Protein AF-A0A1G1GJJ0-F1 (afdb_monomer_lite)

Foldseek 3Di:
DDPDPLLQLLQVQDVPVQVVDDDDPPQDDDPPPPDDDDDDDDDPDVVVVVVVVCVVVVDGRRDDPVRLCVVCCVVDPHVVVVVVLLVCCCPDPCVVLLVPDPDPSVSSSQSCCCPVVVFHDDPSHTD

Structure (mmCIF, N/CA/C/O backbone):
data_AF-A0A1G1GJJ0-F1
#
_entry.id   AF-A0A1G1GJJ0-F1
#
loop_
_atom_site.group_PDB
_atom_site.id
_atom_site.type_symbol
_atom_site.label_atom_id
_atom_site.label_alt_id
_atom_site.label_comp_id
_atom_site.label_asym_id
_atom_site.label_entity_id
_atom_site.label_seq_id
_atom_site.pdbx_PDB_ins_code
_atom_site.Cartn_x
_atom_site.Cartn_y
_atom_site.Cartn_z
_atom_site.occupancy
_atom_site.B_iso_or_equiv
_atom_site.auth_seq_id
_atom_site.auth_comp_id
_atom_site.auth_asym_id
_atom_site.auth_atom_id
_atom_site.pdbx_PDB_model_num
ATOM 1 N N . MET A 1 1 ? -10.603 4.967 1.520 1.00 61.97 1 MET A N 1
ATOM 2 C CA . MET A 1 1 ? -10.611 3.833 2.457 1.00 61.97 1 MET A CA 1
ATOM 3 C C . MET A 1 1 ? -11.512 2.743 1.915 1.00 61.97 1 MET A C 1
ATOM 5 O O . MET A 1 1 ? -12.730 2.797 2.088 1.00 61.97 1 MET A O 1
ATOM 9 N N . ASP A 1 2 ? -10.901 1.783 1.238 1.00 66.94 2 ASP A N 1
ATOM 10 C CA . ASP A 1 2 ? -11.471 0.505 0.842 1.00 66.94 2 ASP A CA 1
ATOM 11 C C . ASP A 1 2 ? -11.832 -0.290 2.106 1.00 66.94 2 ASP A C 1
ATOM 13 O O . ASP A 1 2 ? -11.021 -0.488 3.008 1.00 66.94 2 ASP A O 1
ATOM 17 N N . LYS A 1 3 ? -13.101 -0.692 2.195 1.00 73.38 3 LYS A N 1
ATOM 18 C CA . LYS A 1 3 ? -13.651 -1.493 3.301 1.00 73.38 3 LYS A CA 1
ATOM 19 C C . LYS A 1 3 ? -13.991 -2.909 2.840 1.00 73.38 3 LYS A C 1
ATOM 21 O O . LYS A 1 3 ? -14.785 -3.599 3.480 1.00 73.38 3 LYS A O 1
ATOM 26 N N . SER A 1 4 ? -13.456 -3.331 1.696 1.00 76.50 4 SER A N 1
ATOM 27 C CA . SER A 1 4 ? -13.695 -4.663 1.162 1.00 76.50 4 SER A CA 1
ATOM 28 C C . SER A 1 4 ? -13.152 -5.724 2.126 1.00 76.50 4 SER A C 1
ATOM 30 O O . SER A 1 4 ? -12.053 -5.571 2.668 1.00 76.50 4 SER A O 1
ATOM 32 N N . PRO A 1 5 ? -13.871 -6.847 2.312 1.00 78.62 5 PRO A N 1
ATOM 33 C CA . PRO A 1 5 ? -13.412 -7.940 3.171 1.00 78.62 5 PRO A CA 1
ATOM 34 C C . PRO A 1 5 ? -12.026 -8.471 2.785 1.00 78.62 5 PRO A C 1
ATOM 36 O O . PRO A 1 5 ? -11.280 -8.946 3.636 1.00 78.62 5 PRO A O 1
ATOM 39 N N . HIS A 1 6 ? -11.675 -8.377 1.500 1.00 80.31 6 HIS A N 1
ATOM 40 C CA . HIS A 1 6 ? -10.368 -8.774 0.992 1.00 80.31 6 HIS A CA 1
ATOM 41 C C . HIS A 1 6 ? -9.244 -7.872 1.515 1.00 80.31 6 HIS A C 1
ATOM 43 O O . HIS A 1 6 ? -8.235 -8.380 1.996 1.00 80.31 6 HIS A O 1
ATOM 49 N N . TYR A 1 7 ? -9.432 -6.549 1.476 1.00 79.62 7 TYR A N 1
ATOM 50 C CA . TYR A 1 7 ? -8.448 -5.601 2.001 1.00 79.62 7 TYR A CA 1
ATOM 51 C C . TYR A 1 7 ? -8.270 -5.742 3.516 1.00 79.62 7 TYR A C 1
ATOM 53 O O . TYR A 1 7 ? -7.147 -5.731 4.013 1.00 79.62 7 TYR A O 1
ATOM 61 N N . ILE A 1 8 ? -9.370 -5.965 4.244 1.00 81.19 8 ILE A N 1
ATOM 62 C CA . ILE A 1 8 ? -9.330 -6.192 5.694 1.00 81.19 8 ILE A CA 1
ATOM 63 C C . ILE A 1 8 ? -8.482 -7.425 6.024 1.00 81.19 8 ILE A C 1
ATOM 65 O O . ILE A 1 8 ? -7.612 -7.343 6.886 1.00 81.19 8 ILE A O 1
ATOM 69 N N . LYS A 1 9 ? -8.674 -8.538 5.301 1.00 82.81 9 LYS A N 1
ATOM 70 C CA . LYS A 1 9 ? -7.861 -9.751 5.481 1.00 82.81 9 LYS A CA 1
ATOM 71 C C . LYS A 1 9 ? -6.383 -9.513 5.190 1.00 82.81 9 LYS A C 1
ATOM 73 O O . LYS A 1 9 ? -5.543 -9.938 5.969 1.00 82.81 9 LYS A O 1
ATOM 78 N N . MET A 1 10 ? -6.066 -8.813 4.101 1.00 83.38 10 MET A N 1
ATOM 79 C CA . MET A 1 10 ? -4.681 -8.464 3.772 1.00 83.38 10 MET A CA 1
ATOM 80 C C . MET A 1 10 ? -4.002 -7.699 4.904 1.00 83.38 10 MET A C 1
ATOM 82 O O . MET A 1 10 ? -2.876 -8.035 5.256 1.00 83.38 10 MET A O 1
ATOM 86 N N . CYS A 1 11 ? -4.690 -6.707 5.472 1.00 82.56 11 CYS A N 1
ATOM 87 C CA . CYS A 1 11 ? -4.171 -5.892 6.568 1.00 82.56 11 CYS A CA 1
ATOM 88 C C . CYS A 1 11 ? -4.062 -6.689 7.875 1.00 82.56 11 CYS A C 1
ATOM 90 O O . CYS A 1 11 ? -3.080 -6.536 8.596 1.00 82.56 11 CYS A O 1
ATOM 92 N N . GLU A 1 12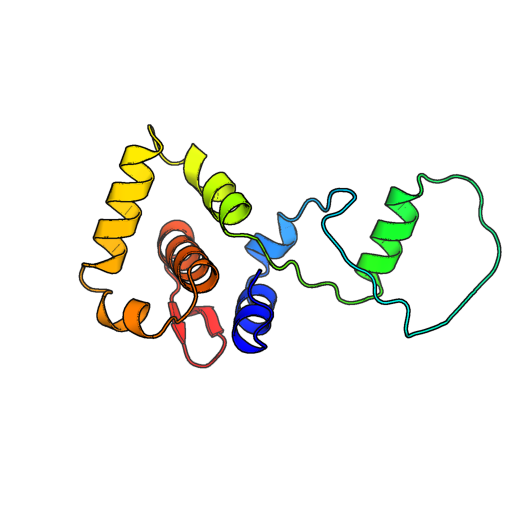 ? -5.037 -7.556 8.171 1.00 81.00 12 GLU A N 1
ATOM 93 C CA . GLU A 1 12 ? -5.027 -8.434 9.349 1.00 81.00 12 GLU A CA 1
ATOM 94 C C . GLU A 1 12 ? -3.854 -9.428 9.318 1.00 81.00 12 GLU A C 1
ATOM 96 O O . GLU A 1 12 ? -3.276 -9.742 10.359 1.00 81.00 12 GLU A O 1
ATOM 101 N N . SER A 1 13 ? -3.474 -9.902 8.130 1.00 81.19 13 SER A N 1
ATOM 102 C CA . SER A 1 13 ? -2.372 -10.850 7.950 1.00 81.19 13 SER A CA 1
ATOM 103 C C . SER A 1 13 ? -0.976 -10.243 8.144 1.00 81.19 13 SER A C 1
ATOM 105 O O . SER A 1 13 ? -0.019 -11.007 8.270 1.00 81.19 13 SER A O 1
ATOM 107 N N . ILE A 1 14 ? -0.824 -8.913 8.162 1.00 82.00 14 ILE A N 1
ATOM 108 C CA . ILE A 1 14 ? 0.486 -8.244 8.259 1.00 82.00 14 ILE A CA 1
ATOM 109 C C . ILE A 1 14 ? 0.699 -7.752 9.685 1.00 82.00 14 ILE A C 1
ATOM 111 O O . ILE A 1 14 ? 0.323 -6.636 10.031 1.00 82.00 14 ILE A O 1
ATOM 115 N N . LYS A 1 15 ? 1.326 -8.567 10.530 1.00 78.44 15 LYS A N 1
ATOM 116 C CA . LYS A 1 15 ? 1.563 -8.181 11.930 1.00 78.44 15 LYS A CA 1
ATOM 117 C C . LYS A 1 15 ? 2.529 -7.004 12.039 1.00 78.44 15 LYS A C 1
ATOM 119 O O . LYS A 1 15 ? 2.338 -6.137 12.879 1.00 78.44 15 LYS A O 1
ATOM 124 N N . GLU A 1 16 ? 3.512 -6.950 11.149 1.00 78.19 16 GLU A N 1
ATOM 125 C CA . GLU A 1 16 ? 4.599 -5.974 11.161 1.00 78.19 16 GLU A CA 1
ATOM 126 C C . GLU A 1 16 ? 4.083 -4.535 10.981 1.00 78.19 16 GLU A C 1
ATOM 128 O O . GLU A 1 16 ? 4.489 -3.628 11.700 1.00 78.19 16 GLU A O 1
ATOM 133 N N . ILE A 1 17 ? 3.131 -4.338 10.064 1.00 76.25 17 ILE A N 1
ATOM 134 C CA . ILE A 1 17 ? 2.492 -3.041 9.808 1.00 76.25 17 ILE A CA 1
ATOM 135 C C . ILE A 1 17 ? 1.494 -2.711 10.928 1.00 76.25 17 ILE A C 1
ATOM 137 O O . ILE A 1 17 ? 1.420 -1.569 11.370 1.00 76.25 17 ILE A O 1
ATOM 141 N N . GLN A 1 18 ? 0.764 -3.704 11.448 1.00 76.19 18 GLN A N 1
ATOM 142 C CA . GLN A 1 18 ? -0.179 -3.496 12.557 1.00 76.19 18 GLN A CA 1
ATOM 143 C C . GLN A 1 18 ? 0.519 -3.049 13.851 1.00 76.19 18 GLN A C 1
ATOM 145 O O . GLN A 1 18 ? -0.036 -2.248 14.596 1.00 76.19 18 GLN A O 1
ATOM 150 N N . GLU A 1 19 ? 1.735 -3.529 14.120 1.00 75.69 19 GLU A N 1
ATOM 151 C CA . GLU A 1 19 ? 2.527 -3.129 15.293 1.00 75.69 19 GLU A CA 1
ATOM 152 C C . GLU A 1 19 ? 3.070 -1.697 15.196 1.00 75.69 19 GLU A C 1
ATOM 154 O O . GLU A 1 19 ? 3.281 -1.048 16.220 1.00 75.69 19 GLU A O 1
ATOM 159 N N . GLN A 1 20 ? 3.268 -1.187 13.978 1.00 72.56 20 GLN A N 1
ATOM 160 C CA . GLN A 1 20 ? 3.704 0.190 13.730 1.00 72.56 20 GLN A CA 1
ATOM 161 C C . GLN A 1 20 ? 2.561 1.205 13.836 1.00 72.56 20 GLN A C 1
ATOM 163 O O . GLN A 1 20 ? 2.811 2.412 13.848 1.00 72.56 20 GLN A O 1
ATOM 168 N N . TRP A 1 21 ? 1.315 0.737 13.930 1.00 71.56 21 TRP A N 1
ATOM 169 C CA . TRP A 1 21 ? 0.162 1.614 14.031 1.00 71.56 21 TRP A CA 1
ATOM 170 C C . TRP A 1 21 ? 0.171 2.394 15.350 1.00 71.56 21 TRP A C 1
ATOM 172 O O . TRP A 1 21 ? -0.015 1.832 16.432 1.00 71.56 21 TRP A O 1
ATOM 182 N N . GLN A 1 22 ? 0.340 3.712 15.252 1.00 67.69 22 GLN A N 1
ATOM 183 C CA . GLN A 1 22 ? 0.122 4.647 16.352 1.00 67.69 22 GLN A CA 1
ATOM 184 C C . GLN A 1 22 ? -1.232 5.332 16.130 1.00 67.69 22 GLN A C 1
ATOM 186 O O . GLN A 1 22 ? -1.302 6.281 15.355 1.00 67.69 22 GLN A O 1
ATOM 191 N N . PRO A 1 23 ? -2.330 4.827 16.726 1.00 63.88 23 PRO A N 1
ATOM 192 C CA . PRO A 1 23 ? -3.657 5.372 16.475 1.00 63.88 23 PRO A CA 1
ATOM 193 C C . PRO A 1 23 ? -3.762 6.801 17.009 1.00 63.88 23 PRO A C 1
ATOM 195 O O . PRO A 1 23 ? -3.640 7.024 18.217 1.00 63.88 23 PRO A O 1
ATOM 198 N N . GLU A 1 24 ? -4.059 7.753 16.128 1.00 59.91 24 GLU A N 1
ATOM 199 C CA . GLU A 1 24 ? -4.383 9.118 16.524 1.00 59.91 24 GLU A CA 1
ATOM 200 C C . GLU A 1 24 ? -5.898 9.308 16.679 1.00 59.91 24 GLU A C 1
ATOM 202 O O . GLU A 1 24 ? -6.735 8.534 16.194 1.00 59.91 24 GLU A O 1
ATOM 207 N N . PHE A 1 25 ? -6.283 10.348 17.419 1.00 50.44 25 PHE A N 1
ATOM 208 C CA . PHE A 1 25 ? -7.690 10.655 17.643 1.00 50.44 25 PHE A CA 1
ATOM 209 C C . PHE A 1 25 ? -8.367 11.032 16.315 1.00 50.44 25 PHE A C 1
ATOM 211 O O . PHE A 1 25 ? -8.049 12.054 15.716 1.00 50.44 25 PHE A O 1
ATOM 218 N N . GLY A 1 26 ? -9.331 10.216 15.874 1.00 56.91 26 GLY A N 1
ATOM 219 C CA . GLY A 1 26 ? -10.021 10.379 14.586 1.00 56.91 26 GLY A CA 1
ATOM 220 C C . GLY A 1 26 ? -9.701 9.298 13.547 1.00 56.91 26 GLY A C 1
ATOM 221 O O . GLY A 1 26 ? -10.407 9.208 12.540 1.00 56.91 26 GLY A O 1
ATOM 222 N N . ASP A 1 27 ? -8.718 8.431 13.808 1.00 51.84 27 ASP A N 1
ATOM 223 C CA . ASP A 1 27 ? -8.348 7.333 12.902 1.00 51.84 27 ASP A CA 1
ATOM 224 C C . ASP A 1 27 ? -9.266 6.111 12.991 1.00 51.84 27 ASP A C 1
ATOM 226 O O . ASP A 1 27 ? -9.327 5.301 12.063 1.00 51.84 27 ASP A O 1
ATOM 230 N N . PHE A 1 28 ? -10.013 5.973 14.086 1.00 54.81 28 PHE A N 1
ATOM 231 C CA . PHE A 1 28 ? -10.897 4.839 14.329 1.00 54.81 28 PHE A CA 1
ATOM 232 C C . PHE A 1 28 ? -12.352 5.283 14.514 1.00 54.81 28 PHE A C 1
ATOM 234 O O . PHE A 1 28 ? -12.662 6.223 15.244 1.00 54.81 28 PHE A O 1
ATOM 241 N N . TYR A 1 29 ? -13.273 4.561 13.872 1.00 44.22 29 TYR A N 1
ATOM 242 C CA . TYR A 1 29 ? -14.710 4.689 14.108 1.00 44.22 29 TYR A CA 1
ATOM 243 C C . TYR A 1 29 ? -15.180 3.483 14.919 1.00 44.22 29 TYR A C 1
ATOM 245 O O . TYR A 1 29 ? -15.320 2.382 14.388 1.00 44.22 29 TYR A O 1
ATOM 253 N N . VAL A 1 30 ? -15.422 3.680 16.215 1.00 47.91 30 VAL A N 1
ATOM 254 C CA . VAL A 1 30 ? -16.061 2.654 17.047 1.00 47.91 30 VAL A CA 1
ATOM 255 C C . VAL A 1 30 ? -17.566 2.757 16.826 1.00 47.91 30 VAL A C 1
ATOM 257 O O . VAL A 1 30 ? -18.221 3.630 17.395 1.00 47.91 30 VAL A O 1
ATOM 260 N N . SER A 1 31 ? -18.142 1.866 16.012 1.00 39.22 31 SER A N 1
ATOM 261 C CA . SER A 1 31 ? -19.593 1.678 16.039 1.00 39.22 31 SER A CA 1
ATOM 262 C C . SER A 1 31 ? -19.939 0.963 17.341 1.00 39.22 31 SER A C 1
ATOM 264 O O . SER A 1 31 ? -19.723 -0.241 17.491 1.00 39.22 31 SER A O 1
ATOM 266 N N . MET A 1 32 ? -20.436 1.716 18.313 1.00 41.62 32 MET A N 1
ATOM 267 C CA . MET A 1 32 ? -20.814 1.213 19.628 1.00 41.62 32 MET A CA 1
ATOM 268 C C . MET A 1 32 ? -22.144 0.447 19.542 1.00 41.62 32 MET A C 1
ATO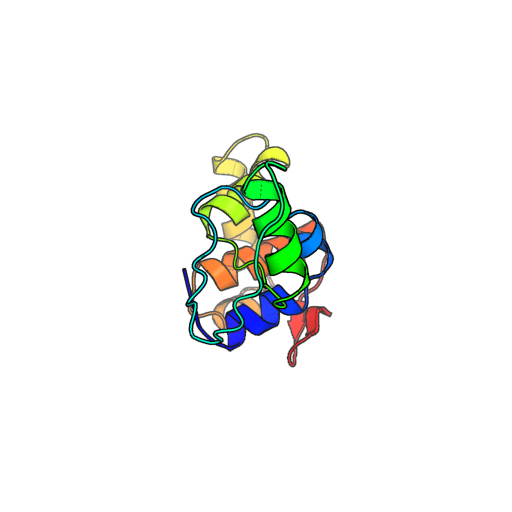M 270 O O . MET A 1 32 ? -23.170 0.900 20.032 1.00 41.62 32 MET A O 1
ATOM 274 N N . SER A 1 33 ? -22.152 -0.700 18.860 1.00 39.22 33 SER A N 1
ATOM 275 C CA . SER A 1 33 ? -23.310 -1.603 18.773 1.00 39.22 33 SER A CA 1
ATOM 276 C C . SER A 1 33 ? -23.221 -2.796 19.730 1.00 39.22 33 SER A C 1
ATOM 278 O O . SER A 1 33 ? -24.143 -3.603 19.784 1.00 39.22 33 SER A O 1
ATOM 280 N N . LEU A 1 34 ? -22.152 -2.906 20.522 1.00 41.81 34 LEU A N 1
ATOM 281 C CA . LEU A 1 34 ? -22.020 -3.902 21.588 1.00 41.81 34 LEU A CA 1
ATOM 282 C C . LEU A 1 34 ? -21.932 -3.181 22.932 1.00 41.81 34 LEU A C 1
ATOM 284 O O . LEU A 1 34 ? -20.858 -2.917 23.465 1.00 41.81 34 LEU A O 1
ATOM 288 N N . GLY A 1 35 ? -23.108 -2.802 23.433 1.00 43.03 35 GLY A N 1
ATOM 289 C CA . GLY A 1 35 ? -23.276 -2.191 24.740 1.00 43.03 35 GLY A CA 1
ATOM 290 C C . GLY A 1 35 ? -22.841 -3.136 25.853 1.00 43.03 35 GLY A C 1
ATOM 291 O O . GLY A 1 35 ? -23.542 -4.093 26.166 1.00 43.03 35 GLY A O 1
ATOM 292 N N . ILE A 1 36 ? -21.715 -2.824 26.488 1.00 32.19 36 ILE A N 1
ATOM 293 C CA . ILE A 1 36 ? -21.440 -3.219 27.868 1.00 32.19 36 ILE A CA 1
ATOM 294 C C . ILE A 1 36 ? -20.905 -1.974 28.577 1.00 32.19 36 ILE A C 1
ATOM 296 O O . ILE A 1 36 ? -19.753 -1.584 28.419 1.00 32.19 36 ILE A O 1
ATOM 300 N N . THR A 1 37 ? -21.784 -1.313 29.326 1.00 47.72 37 THR A N 1
ATOM 301 C CA . THR A 1 37 ? -21.435 -0.234 30.254 1.00 47.72 37 THR A CA 1
ATOM 302 C C . THR A 1 37 ? -20.958 -0.843 31.571 1.00 47.72 37 THR A C 1
ATOM 304 O O . THR A 1 37 ? -21.658 -1.691 32.123 1.00 47.72 37 THR A O 1
ATOM 307 N N . SER A 1 38 ? -19.837 -0.381 32.126 1.00 32.19 38 SER A N 1
ATOM 308 C CA . SER A 1 38 ? -19.500 -0.616 33.538 1.00 32.19 38 SER A CA 1
ATOM 309 C C . SER A 1 38 ? -18.900 0.655 34.159 1.00 32.19 38 SER A C 1
ATOM 311 O O . SER A 1 38 ? -18.229 1.406 33.444 1.00 32.19 38 SER A O 1
ATOM 313 N N . PRO A 1 39 ? -19.197 0.966 35.437 1.00 41.56 39 PRO A N 1
ATOM 314 C CA . PRO A 1 39 ? -19.090 2.314 35.969 1.00 41.56 39 PRO A CA 1
ATOM 315 C C . PRO A 1 39 ? -17.701 2.646 36.528 1.00 41.56 39 PRO A C 1
ATOM 317 O O . PRO A 1 39 ? -17.048 1.819 37.154 1.00 41.56 39 PRO A O 1
ATOM 320 N N . CYS A 1 40 ? -17.348 3.924 36.358 1.00 39.31 40 CYS A N 1
ATOM 321 C CA . CYS A 1 40 ? -16.355 4.714 37.089 1.00 39.31 40 CYS A CA 1
ATOM 322 C C . CYS A 1 40 ? -14.929 4.154 37.194 1.00 39.31 40 CYS A C 1
ATOM 324 O O . CYS A 1 40 ? -14.638 3.337 38.058 1.00 39.31 40 CYS A O 1
ATOM 326 N N . GLN A 1 41 ? -13.994 4.783 36.476 1.00 34.94 41 GLN A N 1
ATOM 327 C CA . GLN A 1 41 ? -12.686 5.091 37.058 1.00 34.94 41 GLN A CA 1
ATOM 328 C C . GLN A 1 41 ? -12.098 6.373 36.467 1.00 34.94 41 GLN A C 1
ATOM 330 O O . GLN A 1 41 ? -12.277 6.695 35.295 1.00 34.94 41 GLN A O 1
ATOM 335 N N . THR A 1 42 ? -11.471 7.125 37.356 1.00 37.19 42 THR A N 1
ATOM 336 C CA . THR A 1 42 ? -10.848 8.444 37.252 1.00 37.19 42 THR A CA 1
ATOM 337 C C . THR A 1 42 ? -9.825 8.573 36.127 1.00 37.19 42 THR A C 1
ATOM 339 O O . THR A 1 42 ? -9.168 7.604 35.772 1.00 37.19 42 THR A O 1
ATOM 342 N N . SER A 1 43 ? -9.744 9.793 35.590 1.00 43.25 43 SER A N 1
ATOM 343 C CA . SER A 1 43 ? -8.696 10.427 34.770 1.00 43.25 43 SER A CA 1
ATOM 344 C C . SER A 1 43 ? -7.327 9.722 34.665 1.00 43.25 43 SER A C 1
ATOM 346 O O . SER A 1 43 ? -6.314 10.239 35.128 1.00 43.25 43 SER A O 1
ATOM 348 N N . SER A 1 44 ? -7.270 8.570 34.013 1.00 41.94 44 SER A N 1
ATOM 349 C CA . SER A 1 44 ? -6.219 8.287 33.045 1.00 41.94 44 SER A CA 1
ATOM 350 C C . SER A 1 44 ? -6.718 8.806 31.702 1.00 41.94 44 SER A C 1
ATOM 352 O O . SER A 1 44 ? -7.927 8.746 31.454 1.00 41.94 44 SER A O 1
ATOM 354 N N . SER A 1 45 ? -5.836 9.417 30.908 1.00 49.97 45 SER A N 1
ATOM 355 C CA . SER A 1 45 ? -6.193 10.109 29.663 1.00 49.97 45 SER A CA 1
ATOM 356 C C . SER A 1 45 ? -7.212 9.294 28.857 1.00 49.97 45 SER A C 1
ATOM 358 O O . SER A 1 45 ? -7.087 8.073 28.762 1.00 49.97 45 SER A O 1
ATOM 360 N N . ASP A 1 46 ? -8.249 9.929 28.302 1.00 56.19 46 ASP A N 1
ATOM 361 C CA . ASP A 1 46 ? -9.284 9.213 27.535 1.00 56.19 46 ASP A CA 1
ATOM 362 C C . ASP A 1 46 ? -8.673 8.316 26.438 1.00 56.19 46 ASP A C 1
ATOM 364 O O . ASP A 1 46 ? -9.205 7.247 26.137 1.00 56.19 46 ASP A O 1
ATOM 368 N N . LEU A 1 47 ? -7.479 8.689 25.962 1.00 54.09 47 LEU A N 1
ATOM 369 C CA . LEU A 1 47 ? -6.604 7.916 25.089 1.00 54.09 47 LEU A CA 1
ATOM 370 C C . LEU A 1 47 ? -6.218 6.537 25.659 1.00 54.09 47 LEU A C 1
ATOM 372 O O . LEU A 1 47 ? -6.344 5.539 24.962 1.00 54.09 47 LEU A O 1
ATOM 376 N N . GLU A 1 48 ? -5.787 6.440 26.920 1.00 55.53 48 GLU A N 1
ATOM 377 C CA . GLU A 1 48 ? -5.391 5.170 27.556 1.00 55.53 48 GLU A CA 1
ATOM 378 C C . GLU A 1 48 ? -6.572 4.216 27.725 1.00 55.53 48 GLU A C 1
ATOM 380 O O . GLU A 1 48 ? -6.443 3.004 27.520 1.00 55.53 48 GLU A O 1
ATOM 385 N N . LYS A 1 49 ? -7.748 4.754 28.059 1.00 58.22 49 LYS A N 1
ATOM 386 C CA . LYS A 1 49 ? -8.974 3.953 28.113 1.00 58.22 49 LYS A CA 1
ATOM 387 C C . LYS A 1 49 ? -9.370 3.485 26.721 1.00 58.22 49 LYS A C 1
ATOM 389 O O . LYS A 1 49 ? -9.650 2.305 26.550 1.00 58.22 49 LYS A O 1
ATOM 394 N N . GLN A 1 50 ? -9.348 4.361 25.719 1.00 56.41 50 GLN A N 1
ATOM 395 C CA . GLN A 1 50 ? -9.656 3.989 24.336 1.00 56.41 50 GLN A CA 1
ATOM 396 C C . GLN A 1 50 ? -8.657 2.968 23.770 1.00 56.41 50 GLN A C 1
ATOM 398 O O . GLN A 1 50 ? -9.082 1.996 23.152 1.00 56.41 50 GLN A O 1
ATOM 403 N N . LEU A 1 51 ? -7.363 3.101 24.064 1.00 57.47 51 LEU A N 1
ATOM 404 C CA . LEU A 1 51 ? -6.326 2.123 23.717 1.00 57.47 51 LEU A CA 1
ATOM 405 C C . LEU A 1 51 ? -6.568 0.762 24.384 1.00 57.47 51 LEU A C 1
ATOM 407 O O . LEU A 1 51 ? -6.367 -0.276 23.752 1.00 57.47 51 LEU A O 1
ATOM 411 N N . SER A 1 52 ? -7.029 0.733 25.640 1.00 55.34 52 SER A N 1
ATOM 412 C CA . SER A 1 52 ? -7.394 -0.527 26.302 1.00 55.34 52 SER A CA 1
ATOM 413 C C . SER A 1 52 ? -8.624 -1.178 25.650 1.00 55.34 52 SER A C 1
ATOM 415 O O . SER A 1 52 ? -8.642 -2.396 25.440 1.00 55.34 52 SER A O 1
ATOM 417 N N . TYR A 1 53 ? -9.606 -0.379 25.215 1.00 55.00 53 TYR A N 1
ATOM 418 C CA . TYR A 1 53 ? -10.759 -0.868 24.455 1.00 55.00 53 TYR A CA 1
ATOM 419 C C . TYR A 1 53 ? -10.373 -1.379 23.062 1.00 55.00 53 TYR A C 1
ATOM 421 O O . TYR A 1 53 ? -10.891 -2.414 22.655 1.00 55.00 53 TYR A O 1
ATOM 429 N N . LEU A 1 54 ? -9.429 -0.741 22.363 1.00 55.72 54 LEU A N 1
ATOM 430 C CA . LEU A 1 54 ? -8.891 -1.219 21.077 1.00 55.72 54 LEU A CA 1
ATOM 431 C C . LEU A 1 54 ? -8.089 -2.520 21.210 1.00 55.72 54 LEU A C 1
ATOM 433 O O . LEU A 1 54 ? -8.043 -3.317 20.282 1.00 55.72 54 LEU A O 1
ATOM 437 N N . LYS A 1 55 ? -7.473 -2.777 22.367 1.00 55.66 55 LYS A N 1
ATOM 438 C CA . LYS A 1 55 ? -6.879 -4.095 22.649 1.00 55.66 55 LYS A CA 1
ATOM 439 C C . LYS A 1 55 ? -7.942 -5.165 22.902 1.00 55.66 55 LYS A C 1
ATOM 441 O O . LYS A 1 55 ? -7.713 -6.335 22.616 1.00 55.66 55 LYS A O 1
ATOM 446 N N . THR A 1 56 ? -9.094 -4.770 23.444 1.00 55.31 56 THR A N 1
ATOM 447 C CA . THR A 1 56 ? -10.193 -5.685 23.797 1.00 55.31 56 THR A CA 1
ATOM 448 C C . THR A 1 56 ? -11.078 -6.011 22.589 1.00 55.31 56 THR A C 1
ATOM 450 O O . THR A 1 56 ? -11.515 -7.147 22.412 1.00 55.31 56 THR A O 1
ATOM 453 N N . ILE A 1 57 ? -11.324 -5.023 21.732 1.00 59.16 57 ILE A N 1
ATOM 454 C CA . ILE A 1 57 ? -12.030 -5.147 20.458 1.00 59.16 57 ILE A CA 1
ATOM 455 C C . ILE A 1 57 ? -10.941 -5.296 19.409 1.00 59.16 57 ILE A C 1
ATOM 457 O O . ILE A 1 57 ? -10.288 -4.307 19.139 1.00 59.16 57 ILE A O 1
ATOM 461 N N . LYS A 1 58 ? -10.730 -6.492 18.846 1.00 62.56 58 LYS A N 1
ATOM 462 C CA . LYS A 1 58 ? -9.698 -6.802 17.833 1.00 62.56 58 LYS A CA 1
ATOM 463 C C . LYS A 1 58 ? -9.720 -5.806 16.654 1.00 62.56 58 LYS A C 1
ATOM 465 O O . LYS A 1 58 ? -10.319 -6.077 15.615 1.00 62.56 58 LYS A O 1
ATOM 470 N N . ALA A 1 59 ? -9.118 -4.638 16.837 1.00 64.56 59 ALA A N 1
ATOM 471 C CA . ALA A 1 59 ? -9.128 -3.551 15.881 1.00 64.56 59 ALA A CA 1
ATOM 472 C C . ALA A 1 59 ? -8.007 -3.807 14.881 1.00 64.56 59 ALA A C 1
ATOM 474 O O . ALA A 1 59 ? -6.854 -3.979 15.265 1.00 64.56 59 ALA A O 1
ATOM 475 N N . VAL A 1 60 ? -8.370 -3.877 13.604 1.00 70.06 60 VAL A N 1
ATOM 476 C CA . VAL A 1 60 ? -7.420 -4.024 12.502 1.00 70.06 60 VAL A CA 1
ATOM 477 C C . VAL A 1 60 ? -7.199 -2.641 11.912 1.00 70.06 60 VAL A C 1
ATOM 479 O O . VAL A 1 60 ? -8.159 -1.981 11.505 1.00 70.06 60 VAL A O 1
ATOM 482 N N . TRP A 1 61 ? -5.947 -2.202 11.866 1.00 77.06 61 TRP A N 1
ATOM 483 C CA . TRP A 1 61 ? -5.567 -0.990 11.164 1.00 77.06 61 TRP A CA 1
ATOM 484 C C . TRP A 1 61 ? -5.808 -1.173 9.669 1.00 77.06 61 TRP A C 1
ATOM 486 O O . TRP A 1 61 ? -5.309 -2.122 9.062 1.00 77.06 61 TRP A O 1
ATOM 496 N N . LEU A 1 62 ? -6.588 -0.267 9.085 1.00 81.19 62 LEU A N 1
ATOM 497 C CA . LEU A 1 62 ? -6.797 -0.174 7.645 1.00 81.19 62 LEU A CA 1
ATOM 498 C C . LEU A 1 62 ? -6.067 1.078 7.163 1.00 81.19 62 LEU A C 1
ATOM 500 O O . LEU A 1 62 ? -6.650 2.165 7.208 1.00 81.19 62 LEU A O 1
ATOM 504 N N . PRO A 1 63 ? -4.795 0.960 6.757 1.00 79.69 63 PRO A N 1
ATOM 505 C CA . PRO A 1 63 ? -4.014 2.121 6.382 1.00 79.69 63 PRO A CA 1
ATOM 506 C C . PRO A 1 63 ? -4.618 2.778 5.140 1.00 79.69 63 PRO A C 1
ATOM 508 O O . PRO A 1 63 ? -5.113 2.109 4.224 1.00 79.69 63 PRO A O 1
ATOM 511 N N . ARG A 1 64 ? -4.617 4.110 5.121 1.00 82.88 64 ARG A N 1
ATOM 512 C CA . ARG A 1 64 ? -4.991 4.897 3.941 1.00 82.88 64 ARG A CA 1
ATOM 513 C C . ARG A 1 64 ? -3.807 4.994 2.986 1.00 82.88 64 ARG A C 1
ATOM 515 O O . ARG A 1 64 ? -2.662 4.818 3.386 1.00 82.88 64 ARG A O 1
ATOM 522 N N . GLN A 1 65 ? -4.084 5.342 1.732 1.00 84.00 65 GLN A N 1
ATOM 523 C CA . GLN A 1 65 ? -3.043 5.521 0.720 1.00 84.00 65 GLN A CA 1
ATOM 524 C C . GLN A 1 65 ? -1.935 6.494 1.162 1.00 84.00 65 GLN A C 1
ATOM 526 O O . GLN A 1 65 ? -0.766 6.190 0.970 1.00 84.00 65 GLN A O 1
ATOM 531 N N . GLU A 1 66 ? -2.290 7.630 1.763 1.00 84.19 66 GLU A N 1
ATOM 532 C CA . GLU A 1 66 ? -1.318 8.624 2.249 1.00 84.19 66 GLU A CA 1
ATOM 533 C C . GLU A 1 66 ? -0.413 8.035 3.341 1.00 84.19 66 GLU A C 1
ATOM 535 O O . GLU A 1 66 ? 0.804 8.113 3.230 1.00 84.19 66 GLU A O 1
ATOM 540 N N . GLN A 1 67 ? -0.997 7.328 4.315 1.00 82.62 67 GLN A N 1
ATOM 541 C CA . GLN A 1 67 ? -0.255 6.666 5.395 1.00 82.62 67 GLN A CA 1
ATOM 542 C C . GLN A 1 67 ? 0.706 5.601 4.852 1.00 82.62 67 GLN A C 1
ATOM 544 O O . GLN A 1 67 ? 1.847 5.508 5.290 1.00 82.62 67 GLN A O 1
ATOM 549 N N . LEU A 1 68 ? 0.271 4.819 3.858 1.00 85.00 68 LEU A N 1
ATOM 550 C CA . LEU A 1 68 ? 1.134 3.844 3.188 1.00 85.00 68 LEU A CA 1
ATOM 551 C C . LEU A 1 68 ? 2.314 4.524 2.479 1.00 85.00 68 LEU A C 1
ATOM 553 O O . LEU A 1 68 ? 3.430 4.017 2.535 1.00 85.00 68 LEU A O 1
ATOM 557 N N . GLN A 1 69 ? 2.086 5.668 1.830 1.00 86.06 69 GLN A N 1
ATOM 558 C CA . GLN A 1 69 ? 3.149 6.425 1.167 1.00 86.06 69 GLN A CA 1
ATOM 559 C C . GLN A 1 69 ? 4.139 7.015 2.173 1.00 86.06 69 GLN A C 1
ATOM 561 O O . GLN A 1 69 ? 5.342 6.915 1.952 1.00 86.06 69 GLN A O 1
ATOM 566 N N . GLU A 1 70 ? 3.663 7.564 3.291 1.00 85.25 70 GLU A N 1
ATOM 567 C CA . GLU A 1 70 ? 4.515 8.095 4.364 1.00 85.25 70 GLU A CA 1
ATOM 568 C C . GLU A 1 70 ? 5.453 7.028 4.947 1.00 85.25 70 GLU A C 1
ATOM 570 O O . GLU A 1 70 ? 6.611 7.321 5.226 1.00 85.25 70 GLU A O 1
ATOM 575 N N . MET A 1 71 ? 5.015 5.767 5.038 1.00 81.81 71 MET A N 1
ATOM 576 C CA . MET A 1 71 ? 5.862 4.666 5.524 1.00 81.81 71 MET A CA 1
ATOM 577 C C . MET A 1 71 ? 7.054 4.341 4.614 1.00 81.81 71 MET A C 1
ATOM 579 O O . MET A 1 71 ? 8.036 3.753 5.069 1.00 81.81 71 MET A O 1
ATOM 583 N N . VAL A 1 72 ? 6.964 4.654 3.319 1.00 83.75 72 VAL A N 1
ATOM 584 C CA . VAL A 1 72 ? 8.033 4.372 2.347 1.00 83.75 72 VAL A CA 1
ATOM 585 C C . VAL A 1 72 ? 8.769 5.614 1.890 1.00 83.75 72 VAL A C 1
ATOM 587 O O . VAL A 1 72 ? 9.895 5.475 1.427 1.00 83.75 72 VAL A O 1
ATOM 590 N N . ILE A 1 73 ? 8.183 6.807 2.018 1.00 84.12 73 ILE A N 1
ATOM 591 C CA . ILE A 1 73 ? 8.749 8.038 1.455 1.00 84.12 73 ILE A CA 1
ATOM 592 C C . ILE A 1 73 ? 10.152 8.334 1.993 1.00 84.12 73 ILE A C 1
ATOM 594 O O . ILE A 1 73 ? 10.985 8.830 1.245 1.00 84.12 73 ILE A O 1
ATOM 598 N N . GLU A 1 74 ? 10.443 7.956 3.242 1.00 83.19 74 GLU A N 1
ATOM 599 C CA . GLU A 1 74 ? 11.764 8.122 3.865 1.00 83.19 74 GLU A CA 1
ATOM 600 C C . GLU A 1 74 ? 12.855 7.240 3.236 1.00 83.19 74 GLU A C 1
ATOM 602 O O . GLU A 1 74 ? 14.039 7.569 3.316 1.00 83.19 74 GLU A O 1
ATOM 607 N N . ASN A 1 75 ? 12.480 6.145 2.565 1.00 84.06 75 ASN A N 1
ATOM 608 C CA . ASN A 1 75 ? 13.424 5.278 1.851 1.00 84.06 75 ASN A CA 1
ATOM 609 C C . ASN A 1 75 ? 13.857 5.865 0.498 1.00 84.06 75 ASN A C 1
ATOM 611 O O . ASN A 1 75 ? 14.759 5.328 -0.147 1.00 84.06 75 ASN A O 1
ATOM 615 N N . TYR A 1 76 ? 13.222 6.954 0.058 1.00 85.56 76 TYR A N 1
ATOM 616 C CA . TYR A 1 76 ? 13.446 7.575 -1.240 1.00 85.56 76 TYR A CA 1
ATOM 617 C C . TYR A 1 76 ? 13.975 9.001 -1.087 1.00 85.56 76 TYR A C 1
ATOM 619 O O . TYR A 1 76 ? 13.568 9.752 -0.208 1.00 85.56 76 TYR A O 1
ATOM 627 N N . ALA A 1 77 ? 14.884 9.399 -1.982 1.00 83.75 77 ALA A N 1
ATOM 628 C CA . ALA A 1 77 ? 15.460 10.743 -1.954 1.00 83.75 77 ALA A CA 1
ATOM 629 C C . ALA A 1 77 ? 14.424 11.821 -2.309 1.00 83.75 77 ALA A C 1
ATOM 631 O O . ALA A 1 77 ? 14.479 12.936 -1.788 1.00 83.75 77 ALA A O 1
ATOM 632 N N . THR A 1 78 ? 13.480 11.497 -3.196 1.00 86.75 78 THR A N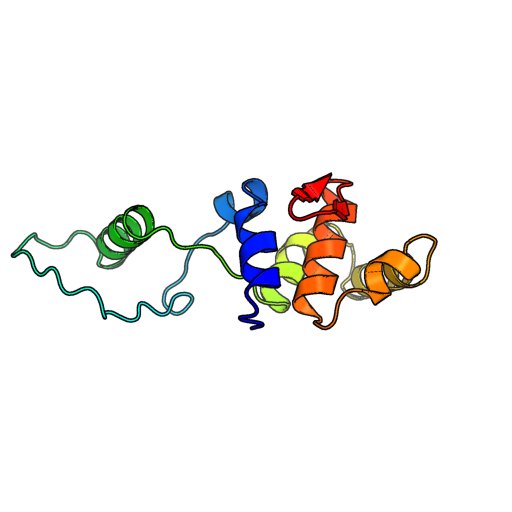 1
ATOM 633 C CA . THR A 1 78 ? 12.392 12.391 -3.585 1.00 86.75 78 THR A CA 1
ATOM 634 C C . THR A 1 78 ? 11.071 11.633 -3.767 1.00 86.75 78 THR A C 1
ATOM 636 O O . THR A 1 78 ? 11.076 10.449 -4.114 1.00 86.75 78 THR A O 1
ATOM 639 N N . PRO A 1 79 ? 9.913 12.314 -3.643 1.00 84.88 79 PRO A N 1
ATOM 640 C CA . PRO A 1 79 ? 8.615 11.723 -3.983 1.00 84.88 79 PRO A CA 1
ATOM 641 C C . PRO A 1 79 ? 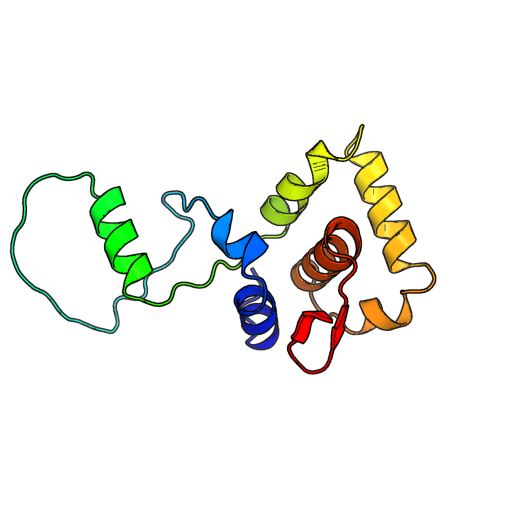8.531 11.250 -5.444 1.00 84.88 79 PRO A C 1
ATOM 643 O O . PRO A 1 79 ? 7.761 10.350 -5.774 1.00 84.88 79 PRO A O 1
ATOM 646 N N . TRP A 1 80 ? 9.329 11.857 -6.329 1.00 86.44 80 TRP A N 1
ATOM 647 C CA . TRP A 1 80 ? 9.417 11.460 -7.730 1.00 86.44 80 TRP A CA 1
ATOM 648 C C . TRP A 1 80 ? 10.083 10.090 -7.893 1.00 86.44 80 TRP A C 1
ATOM 650 O O . TRP A 1 80 ? 9.598 9.266 -8.665 1.00 86.44 80 TRP A O 1
ATOM 660 N N . ASP A 1 81 ? 11.133 9.811 -7.118 1.00 88.00 81 ASP A N 1
ATOM 661 C CA . ASP A 1 81 ? 11.802 8.506 -7.124 1.00 88.00 81 ASP A CA 1
ATOM 662 C C . ASP A 1 81 ? 10.866 7.399 -6.632 1.00 88.00 81 ASP A C 1
ATOM 664 O O . ASP A 1 81 ? 10.819 6.326 -7.233 1.00 88.00 81 ASP A O 1
ATOM 668 N N . LEU A 1 82 ? 10.054 7.688 -5.607 1.00 89.06 82 LEU A N 1
ATOM 669 C CA . LEU A 1 82 ? 9.008 6.779 -5.136 1.00 89.06 82 LEU A CA 1
ATOM 670 C C . LEU A 1 82 ? 7.991 6.477 -6.249 1.00 89.06 82 LEU A C 1
ATOM 672 O O . LEU A 1 82 ? 7.646 5.319 -6.480 1.00 89.06 82 LEU A O 1
ATOM 676 N N . ALA A 1 83 ? 7.530 7.499 -6.975 1.00 88.12 83 ALA A N 1
ATOM 677 C CA . ALA A 1 83 ? 6.590 7.316 -8.080 1.00 88.12 83 ALA A CA 1
ATOM 678 C C . ALA A 1 83 ? 7.198 6.501 -9.237 1.00 88.12 83 ALA A C 1
ATOM 680 O O . ALA A 1 83 ? 6.516 5.654 -9.821 1.00 88.12 83 ALA A O 1
ATOM 681 N N . ILE A 1 84 ? 8.481 6.717 -9.549 1.00 89.06 84 ILE A N 1
ATOM 682 C CA . ILE A 1 84 ? 9.215 5.918 -10.539 1.00 89.06 84 ILE A CA 1
ATOM 683 C C . ILE A 1 84 ? 9.323 4.465 -10.074 1.00 89.06 84 ILE A C 1
ATOM 685 O O . ILE A 1 84 ? 9.019 3.561 -10.850 1.00 89.06 84 ILE A O 1
ATOM 689 N N . ALA A 1 85 ? 9.737 4.224 -8.830 1.00 88.81 85 ALA A N 1
ATOM 690 C CA . ALA A 1 85 ? 9.887 2.878 -8.289 1.00 88.81 85 ALA A CA 1
ATOM 691 C C . ALA A 1 85 ? 8.553 2.128 -8.273 1.00 88.81 85 ALA A C 1
ATOM 693 O O . ALA A 1 85 ? 8.481 0.992 -8.745 1.00 88.81 85 ALA A O 1
ATOM 694 N N . PHE A 1 86 ? 7.485 2.798 -7.840 1.00 89.62 86 PHE A N 1
ATOM 695 C CA . PHE A 1 86 ? 6.125 2.281 -7.903 1.00 89.62 86 PHE A CA 1
ATOM 696 C C . PHE A 1 86 ? 5.749 1.893 -9.340 1.00 89.62 86 PHE A C 1
ATOM 698 O O . PHE A 1 86 ? 5.417 0.738 -9.604 1.00 89.62 86 PHE A O 1
ATOM 705 N N . SER A 1 87 ? 5.890 2.812 -10.299 1.00 88.88 87 SER A N 1
ATOM 706 C CA . SER A 1 87 ? 5.584 2.553 -11.713 1.00 88.88 87 SER A CA 1
ATOM 707 C C . SER A 1 87 ? 6.396 1.387 -12.292 1.00 88.88 87 SER A C 1
ATOM 709 O O . SER A 1 87 ? 5.843 0.500 -12.945 1.00 88.88 87 SER A O 1
ATOM 711 N N . ASN A 1 88 ? 7.696 1.326 -11.995 1.00 88.88 88 ASN A N 1
ATOM 712 C CA . ASN A 1 88 ? 8.581 0.259 -12.459 1.00 88.88 88 ASN A CA 1
ATOM 713 C C . ASN A 1 88 ? 8.172 -1.111 -11.907 1.00 88.88 88 ASN A C 1
ATOM 715 O O . ASN A 1 88 ? 8.206 -2.104 -12.632 1.00 88.88 88 ASN A O 1
ATOM 719 N N . VAL A 1 89 ? 7.765 -1.178 -10.638 1.00 87.31 89 VAL A N 1
ATOM 720 C CA . VAL A 1 89 ? 7.299 -2.422 -10.014 1.00 87.31 89 VAL A CA 1
ATOM 721 C C . VAL A 1 89 ? 5.955 -2.864 -10.596 1.00 87.31 89 VAL A C 1
ATOM 723 O O . VAL A 1 89 ? 5.771 -4.060 -10.844 1.00 87.31 89 VAL A O 1
ATOM 726 N N . LEU A 1 90 ? 5.046 -1.921 -10.860 1.00 85.75 90 LEU A N 1
ATOM 727 C CA . LEU A 1 90 ? 3.734 -2.213 -11.439 1.00 85.75 90 LEU A CA 1
ATOM 728 C C . LEU A 1 90 ? 3.809 -2.628 -12.909 1.00 85.75 90 LEU A C 1
ATOM 730 O O . LEU A 1 90 ? 3.046 -3.492 -13.321 1.00 85.75 90 LEU A O 1
ATOM 734 N N . MET A 1 91 ? 4.695 -2.032 -13.705 1.00 83.25 91 MET A N 1
ATOM 735 C CA . MET A 1 91 ? 4.806 -2.324 -15.142 1.00 83.25 91 MET A CA 1
ATOM 736 C C . MET A 1 91 ? 5.888 -3.356 -15.485 1.00 83.25 91 MET A C 1
ATOM 738 O O . MET A 1 91 ? 6.013 -3.749 -16.643 1.00 83.25 91 MET A O 1
ATOM 742 N N . GLY A 1 92 ? 6.689 -3.777 -14.506 1.00 82.44 92 GLY A N 1
ATOM 743 C CA . GLY A 1 92 ? 7.759 -4.753 -14.692 1.00 82.44 92 GLY A CA 1
ATOM 744 C C . GLY A 1 92 ? 7.267 -6.202 -14.719 1.00 82.44 92 GLY A C 1
ATOM 745 O O . GLY A 1 92 ? 6.129 -6.513 -15.067 1.00 82.44 92 GLY A O 1
ATOM 746 N N . GLU A 1 93 ? 8.123 -7.124 -14.279 1.00 79.69 93 GLU A N 1
ATOM 747 C CA . GLU A 1 93 ? 7.843 -8.572 -14.267 1.00 79.69 93 GLU A CA 1
ATOM 748 C C . GLU A 1 93 ? 6.618 -8.962 -13.417 1.00 79.69 93 GLU A C 1
ATOM 750 O O . GLU A 1 93 ? 6.031 -10.029 -13.597 1.00 79.69 93 GLU A O 1
ATOM 755 N N . ASN A 1 94 ? 6.203 -8.086 -12.500 1.00 81.19 94 ASN A N 1
ATOM 756 C CA . ASN A 1 94 ? 5.075 -8.306 -11.604 1.00 81.19 94 ASN A CA 1
ATOM 757 C C . ASN A 1 94 ? 3.750 -7.720 -12.121 1.00 81.19 94 ASN A C 1
ATOM 759 O O . ASN A 1 94 ? 2.756 -7.795 -11.400 1.00 81.19 94 ASN A O 1
ATOM 763 N N . ALA A 1 95 ? 3.689 -7.184 -13.344 1.00 82.75 95 ALA A N 1
ATOM 764 C CA . ALA A 1 95 ? 2.484 -6.533 -13.869 1.00 82.75 95 ALA A CA 1
ATOM 765 C C . ALA A 1 95 ? 1.225 -7.411 -13.785 1.00 82.75 95 ALA A C 1
ATOM 767 O O . ALA A 1 95 ? 0.201 -6.990 -13.252 1.00 82.75 95 ALA A O 1
ATOM 768 N N . SER A 1 96 ? 1.336 -8.681 -14.185 1.00 84.88 96 SER A N 1
ATOM 769 C CA . SER A 1 96 ? 0.233 -9.657 -14.110 1.00 84.88 96 SER A CA 1
ATOM 770 C C . SER A 1 96 ? -0.237 -9.973 -12.681 1.00 84.88 96 SER A C 1
ATOM 772 O O . SER A 1 96 ? -1.347 -10.465 -12.472 1.00 84.88 96 SER A O 1
ATOM 774 N N . TYR A 1 97 ? 0.610 -9.733 -11.677 1.00 85.88 97 TYR A N 1
ATOM 775 C CA . TYR A 1 97 ? 0.245 -9.866 -10.271 1.00 85.88 97 TYR A CA 1
ATOM 776 C C . TYR A 1 97 ? -0.529 -8.633 -9.796 1.00 85.88 97 TYR A C 1
ATOM 778 O O . TYR A 1 97 ? -1.563 -8.790 -9.148 1.00 85.88 97 TYR A O 1
ATOM 786 N N . PHE A 1 98 ? -0.069 -7.433 -10.159 1.00 84.94 98 PHE A N 1
ATOM 787 C CA . PHE A 1 98 ? -0.699 -6.182 -9.742 1.00 84.94 98 PHE A CA 1
ATOM 788 C C . PHE A 1 98 ? -2.040 -5.907 -10.435 1.00 84.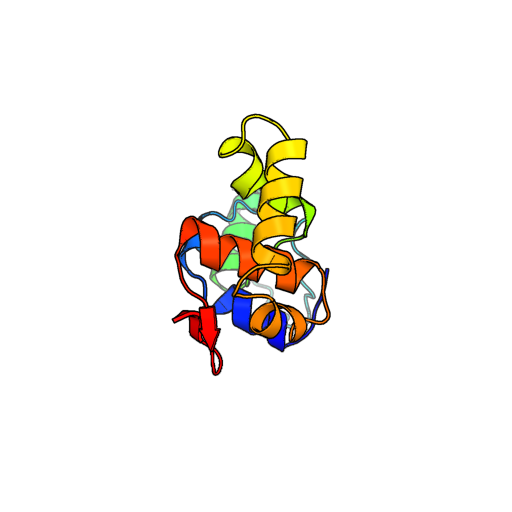94 98 PHE A C 1
ATOM 790 O O . PHE A 1 98 ? -2.927 -5.334 -9.811 1.00 84.94 98 PHE A O 1
ATOM 797 N N . GLU A 1 99 ? -2.237 -6.388 -11.664 1.00 83.69 99 GLU A N 1
ATOM 798 C CA . GLU A 1 99 ? -3.499 -6.259 -12.418 1.00 83.69 99 GLU A CA 1
ATOM 799 C C . GLU A 1 99 ? -4.713 -6.873 -11.690 1.00 83.69 99 GLU A C 1
ATOM 801 O O . GLU A 1 99 ? -5.859 -6.513 -11.943 1.00 83.69 99 GLU A O 1
ATOM 806 N N . LYS A 1 100 ? -4.472 -7.781 -10.737 1.00 84.25 100 LYS A N 1
ATOM 807 C CA . LYS A 1 100 ? -5.521 -8.432 -9.939 1.00 84.25 100 LYS A CA 1
ATOM 808 C C . LYS A 1 100 ? -6.111 -7.530 -8.854 1.00 84.25 100 LYS A C 1
ATOM 810 O O . LYS A 1 100 ? -7.116 -7.907 -8.252 1.00 84.25 100 LYS A O 1
ATOM 815 N N . PHE A 1 101 ? -5.482 -6.394 -8.557 1.00 84.88 101 PHE A N 1
ATOM 816 C CA . PHE A 1 101 ? -5.945 -5.474 -7.525 1.00 84.88 101 PHE A CA 1
ATOM 817 C C . PHE A 1 101 ? -6.790 -4.354 -8.134 1.00 84.88 101 PHE A C 1
ATOM 819 O O . PHE A 1 101 ? -6.388 -3.671 -9.068 1.00 84.88 101 PHE A O 1
ATOM 826 N N . ASP A 1 102 ? -7.967 -4.153 -7.555 1.00 85.38 102 ASP A N 1
ATOM 827 C CA . ASP A 1 102 ? -9.014 -3.225 -7.991 1.00 85.38 102 ASP A CA 1
ATOM 828 C C . ASP A 1 102 ? -8.998 -1.878 -7.244 1.00 85.38 102 ASP A C 1
ATOM 830 O O . ASP A 1 102 ? -9.737 -0.964 -7.602 1.00 85.38 102 ASP A O 1
ATOM 834 N N . SER A 1 103 ? -8.166 -1.740 -6.205 1.00 86.50 103 SER A N 1
ATOM 835 C CA . SER A 1 103 ? -8.035 -0.517 -5.404 1.00 86.50 103 SER A CA 1
ATOM 836 C C . SER A 1 103 ? -6.587 -0.053 -5.318 1.00 86.50 103 SER A C 1
ATOM 838 O O . SER A 1 103 ? -5.663 -0.855 -5.167 1.00 86.50 103 SER A O 1
ATOM 840 N N . MET A 1 104 ? -6.402 1.267 -5.325 1.00 86.00 104 MET A N 1
ATOM 841 C CA . MET A 1 104 ? -5.098 1.901 -5.149 1.00 86.00 104 MET A CA 1
ATOM 842 C C . MET A 1 104 ? -4.476 1.576 -3.784 1.00 86.00 104 MET A C 1
ATOM 844 O O . MET A 1 104 ? -3.265 1.405 -3.680 1.00 86.00 104 MET A O 1
ATOM 848 N N . GLU A 1 105 ? -5.296 1.416 -2.744 1.00 86.50 105 GLU A N 1
ATOM 849 C CA . GLU A 1 105 ? -4.830 1.033 -1.405 1.00 86.50 105 GLU A CA 1
ATOM 850 C C . GLU A 1 105 ? -4.292 -0.408 -1.400 1.00 86.50 105 GLU A C 1
ATOM 852 O O . GLU A 1 105 ? -3.240 -0.674 -0.823 1.00 86.50 105 GLU A O 1
ATOM 857 N N . LYS A 1 106 ? -4.942 -1.327 -2.134 1.00 87.75 106 LYS A N 1
ATOM 858 C CA . LYS A 1 106 ? -4.447 -2.703 -2.332 1.00 87.75 106 LYS A CA 1
ATOM 859 C C . LYS A 1 106 ? -3.135 -2.722 -3.119 1.00 87.75 106 LYS A C 1
ATOM 861 O O . LYS A 1 106 ? -2.240 -3.488 -2.772 1.00 87.75 106 LYS A O 1
ATOM 866 N N . LEU A 1 107 ? -3.013 -1.881 -4.150 1.00 89.81 107 LEU A N 1
ATOM 867 C CA . LEU A 1 107 ? -1.787 -1.754 -4.945 1.00 89.81 107 LEU A CA 1
ATOM 868 C C . LEU A 1 107 ? -0.615 -1.248 -4.103 1.00 89.81 107 LEU A C 1
ATOM 870 O O . LEU A 1 107 ? 0.450 -1.861 -4.128 1.00 89.81 107 LEU A O 1
ATOM 874 N N . TRP A 1 108 ? -0.815 -0.180 -3.327 1.00 90.06 108 TRP A N 1
ATOM 875 C CA . TRP A 1 108 ? 0.213 0.348 -2.427 1.00 90.06 108 TRP A CA 1
ATOM 876 C C . TRP A 1 108 ? 0.615 -0.656 -1.354 1.00 90.06 108 TRP A C 1
ATOM 878 O O . TRP A 1 108 ? 1.805 -0.853 -1.125 1.00 90.06 108 TRP A O 1
ATOM 888 N N . LEU A 1 109 ? -0.353 -1.347 -0.748 1.00 88.81 109 LEU A N 1
ATOM 889 C CA . LEU A 1 109 ? -0.057 -2.380 0.241 1.00 88.81 109 LEU A CA 1
ATOM 890 C C . LEU A 1 109 ? 0.778 -3.513 -0.371 1.00 88.81 109 LEU A C 1
ATOM 892 O O . LEU A 1 109 ? 1.787 -3.923 0.197 1.00 88.81 109 LEU A O 1
ATOM 896 N N . ALA A 1 110 ? 0.394 -3.994 -1.555 1.00 89.12 110 ALA A N 1
ATOM 897 C CA . ALA A 1 110 ? 1.137 -5.028 -2.267 1.00 89.12 110 ALA A CA 1
ATOM 898 C C . ALA A 1 110 ? 2.537 -4.560 -2.696 1.00 89.12 110 ALA A C 1
ATOM 900 O O . ALA A 1 110 ? 3.473 -5.356 -2.657 1.00 89.12 110 ALA A O 1
ATOM 901 N N . PHE A 1 111 ? 2.690 -3.290 -3.078 1.00 90.06 111 PHE A N 1
ATOM 902 C CA . PHE A 1 111 ? 3.982 -2.682 -3.388 1.00 90.06 111 PHE A CA 1
ATOM 903 C C . PHE A 1 111 ? 4.900 -2.678 -2.160 1.00 90.06 111 PHE A C 1
ATOM 905 O O . PHE A 1 111 ? 6.001 -3.211 -2.239 1.00 90.06 111 PHE A O 1
ATOM 912 N N . ILE A 1 112 ? 4.419 -2.196 -1.011 1.00 88.44 112 ILE A N 1
ATOM 913 C CA . ILE A 1 112 ? 5.188 -2.155 0.246 1.00 88.44 112 ILE A CA 1
ATOM 914 C C . ILE A 1 112 ? 5.598 -3.560 0.684 1.00 88.44 112 ILE A C 1
ATOM 916 O O . ILE A 1 112 ? 6.757 -3.799 1.022 1.00 88.44 112 ILE A O 1
ATOM 920 N N . MET A 1 113 ? 4.669 -4.516 0.629 1.00 88.00 113 MET A N 1
ATOM 921 C CA . MET A 1 113 ? 4.953 -5.907 0.985 1.00 88.00 113 MET A CA 1
ATOM 922 C C . MET A 1 113 ? 5.984 -6.551 0.059 1.00 88.00 113 MET A C 1
ATOM 924 O O . MET A 1 113 ? 6.816 -7.338 0.513 1.00 88.00 113 MET A O 1
ATOM 928 N N . LEU A 1 114 ? 5.978 -6.197 -1.223 1.00 88.19 114 LEU A N 1
ATOM 929 C CA . LEU A 1 114 ? 6.962 -6.691 -2.175 1.00 88.19 114 LEU A CA 1
ATOM 930 C C . LEU A 1 114 ? 8.324 -6.001 -2.013 1.00 88.19 114 LEU A C 1
ATOM 932 O O . LEU A 1 114 ? 9.359 -6.646 -2.162 1.00 88.19 114 LEU A O 1
ATOM 936 N N . GLU A 1 115 ? 8.340 -4.709 -1.717 1.00 85.25 115 GLU A N 1
ATOM 937 C CA . GLU A 1 115 ? 9.564 -3.920 -1.629 1.00 85.25 115 GLU A CA 1
ATOM 938 C C . GLU A 1 115 ? 10.300 -4.154 -0.303 1.00 85.25 115 GLU A C 1
ATOM 940 O O . GLU A 1 115 ? 11.472 -4.534 -0.299 1.00 85.25 115 GLU A O 1
ATOM 945 N N . GLN A 1 116 ? 9.601 -3.984 0.822 1.00 84.00 116 GLN A N 1
ATOM 946 C CA . GLN A 1 116 ? 10.186 -4.092 2.159 1.00 84.00 116 GLN A CA 1
ATOM 947 C C . GLN A 1 116 ? 10.291 -5.547 2.622 1.00 84.00 116 GLN A C 1
ATOM 949 O O . GLN A 1 116 ? 11.314 -5.958 3.168 1.00 84.00 116 GLN A O 1
ATOM 954 N N . PHE A 1 117 ? 9.247 -6.346 2.382 1.00 83.50 117 PHE A N 1
ATOM 955 C CA . PHE A 1 117 ? 9.152 -7.710 2.914 1.00 83.50 117 PHE A CA 1
ATOM 956 C C . PHE A 1 117 ? 9.421 -8.797 1.865 1.00 83.50 117 PHE A C 1
ATOM 958 O O . PHE A 1 117 ? 9.581 -9.959 2.236 1.00 83.50 117 PHE A O 1
ATOM 965 N N . LYS A 1 118 ? 9.506 -8.444 0.572 1.00 86.62 118 LYS A N 1
ATOM 966 C CA . LYS A 1 118 ? 9.658 -9.381 -0.560 1.00 86.62 118 LYS A CA 1
ATOM 967 C C . LYS A 1 118 ? 8.599 -10.486 -0.602 1.00 86.62 118 LYS A C 1
ATOM 969 O O . LYS A 1 118 ? 8.859 -11.555 -1.150 1.00 86.62 118 LYS A O 1
ATOM 974 N N . ARG A 1 119 ? 7.406 -10.215 -0.063 1.00 87.19 119 ARG A N 1
ATOM 975 C CA . ARG A 1 119 ? 6.271 -11.148 -0.025 1.00 87.19 119 ARG A CA 1
ATOM 976 C C . ARG A 1 119 ? 5.204 -10.755 -1.038 1.00 87.19 119 ARG A C 1
ATOM 978 O O . ARG A 1 119 ? 4.967 -9.573 -1.289 1.00 87.19 119 ARG A O 1
ATOM 985 N N . LYS A 1 120 ? 4.516 -11.749 -1.592 1.00 87.94 120 LYS A N 1
ATOM 986 C CA . LYS A 1 120 ? 3.354 -11.587 -2.473 1.00 87.94 120 LYS A CA 1
ATOM 987 C C . LYS A 1 120 ? 2.112 -12.151 -1.802 1.00 87.94 120 LYS A C 1
ATOM 989 O O . LYS A 1 120 ? 2.161 -13.156 -1.104 1.00 87.94 120 LYS A O 1
ATOM 994 N N . TRP A 1 121 ? 0.974 -11.522 -2.053 1.00 86.38 121 TRP A N 1
ATOM 995 C CA . TRP A 1 121 ? -0.311 -12.018 -1.591 1.00 86.38 121 TRP A CA 1
ATOM 996 C C . TRP A 1 121 ? -0.752 -13.203 -2.445 1.00 86.38 121 TRP A C 1
ATOM 998 O O . TRP A 1 121 ? -1.015 -13.059 -3.644 1.00 86.38 121 TRP A O 1
ATOM 1008 N N . LYS A 1 122 ? -0.847 -14.379 -1.834 1.00 83.62 122 LYS A N 1
ATOM 1009 C CA . LYS A 1 122 ? -1.307 -15.601 -2.484 1.00 83.62 122 LYS A CA 1
ATOM 1010 C C . LYS A 1 122 ? -2.249 -16.357 -1.553 1.00 83.62 122 LYS A C 1
ATOM 1012 O O . LYS A 1 122 ? -1.927 -16.584 -0.397 1.00 83.62 122 LYS A O 1
ATOM 1017 N N . ASP A 1 123 ? -3.418 -16.735 -2.065 1.00 76.81 123 ASP A N 1
ATOM 1018 C CA . ASP A 1 123 ? -4.373 -17.622 -1.383 1.00 76.81 123 ASP A CA 1
ATOM 1019 C C . ASP A 1 123 ? -4.745 -17.212 0.061 1.00 76.81 123 ASP A C 1
ATOM 1021 O O . ASP A 1 123 ? -5.075 -18.051 0.891 1.00 76.81 123 ASP A O 1
ATOM 1025 N N . SER A 1 124 ? -4.815 -15.903 0.331 1.00 77.56 124 SER A N 1
ATOM 1026 C CA . SER A 1 124 ? -5.101 -15.296 1.649 1.00 77.56 124 SER A CA 1
ATOM 1027 C C . SER A 1 124 ? -3.918 -15.176 2.618 1.00 77.56 124 SER A C 1
ATOM 1029 O O . SER A 1 124 ? -4.135 -14.888 3.795 1.00 77.56 124 SER A O 1
ATOM 1031 N N . GLU A 1 125 ? -2.687 -15.358 2.144 1.00 82.31 125 GLU A N 1
ATOM 1032 C CA . GLU A 1 125 ? -1.471 -15.205 2.945 1.00 82.31 125 GLU A CA 1
ATOM 1033 C C . GLU A 1 125 ? -0.384 -14.424 2.187 1.00 82.31 125 GLU A C 1
ATOM 1035 O O . GLU A 1 125 ? -0.363 -14.371 0.956 1.00 82.31 125 GLU A O 1
ATOM 1040 N N . TRP A 1 126 ? 0.524 -13.787 2.932 1.00 82.31 126 TRP A N 1
ATOM 1041 C CA . TRP A 1 126 ? 1.712 -13.129 2.379 1.00 82.31 126 TRP A CA 1
ATOM 1042 C C . TRP A 1 126 ? 2.870 -14.133 2.343 1.00 82.31 126 TRP A C 1
ATOM 1044 O O . TRP A 1 126 ? 3.391 -14.491 3.400 1.00 82.31 126 TRP A O 1
ATOM 1054 N N . VAL A 1 127 ? 3.254 -14.574 1.140 1.00 77.88 127 VAL A N 1
ATOM 1055 C CA . VAL A 1 127 ? 4.279 -15.607 0.878 1.00 77.88 127 VAL A CA 1
ATOM 1056 C C . VAL A 1 127 ? 5.519 -15.012 0.235 1.00 77.88 127 VAL A C 1
ATOM 1058 O O . VAL A 1 127 ? 5.360 -14.219 -0.722 1.00 77.88 127 VAL A O 1
#

Secondary structure (DSSP, 8-state):
----HHHHHHHHT-HHHHHT----TTS------S---------S-HHHHHHHHHHHTTPPP---HHHHHHHHHTTSSSHHHHHHHHHHHHHSTTHHHHTT--SHHHHHHHHHHHHTS---EETTEE-

Radius of gyration: 17.56 Å; chains: 1; bounding box: 39×30×52 Å

pLDDT: mean 73.18, std 16.52, range [32.19, 90.06]

Sequence (127 aa):
MDKSPHYIKMCESIKEIQEQWQPEFGDFYVSMSLGITSPCQ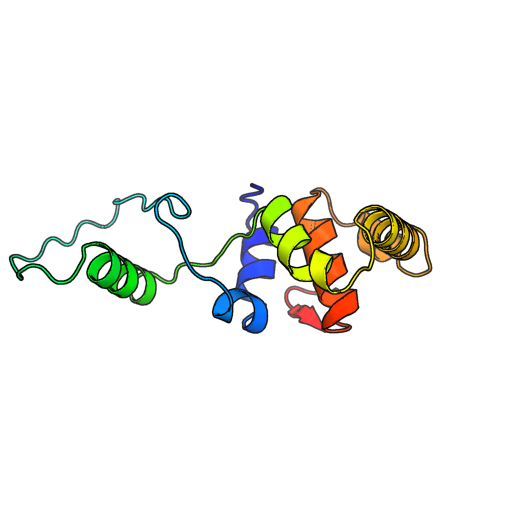TSSSDLEKQLSYLKTIKAVWLPRQEQLQEMVIENYATPWDLAIAFSNVLMGENASYFEKFDSMEKLWLAFIMLEQFKRKWKDSEWV